Protein AF-A0A956ERU5-F1 (afdb_monomer_lite)

Sequence (56 aa):
MADGSFGLLDLERGAVIHETKATYQGLPTVIQCLSVGAPGLAVGTLCGNICVLPWG

Secondary structure (DSSP, 8-state):
---SEEEEEETTTTEEEEEEE-EETTEE--EEEEEEETTEEEEEE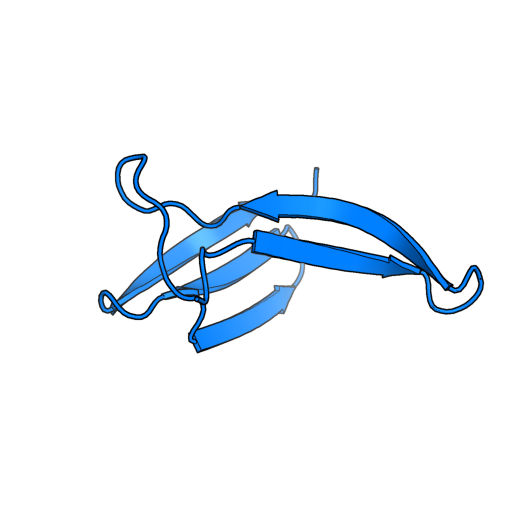TTS-EEEEE--

Structure (mmCIF, N/CA/C/O backbone):
data_AF-A0A956ERU5-F1
#
_entry.id   AF-A0A956ERU5-F1
#
loop_
_atom_site.group_PDB
_atom_site.id
_atom_site.type_symbol
_atom_site.label_atom_id
_atom_site.label_alt_id
_atom_site.label_comp_id
_atom_site.label_asym_id
_atom_site.label_entity_id
_atom_site.label_seq_id
_atom_site.pdbx_PDB_ins_code
_atom_site.Cartn_x
_atom_site.Cartn_y
_atom_site.Cartn_z
_atom_site.occupancy
_atom_site.B_iso_or_equiv
_atom_site.auth_seq_id
_atom_site.auth_comp_id
_atom_site.auth_asym_id
_atom_site.auth_atom_id
_atom_site.pdbx_PDB_model_num
ATOM 1 N N . MET A 1 1 ? -16.306 0.735 -5.679 1.00 59.75 1 MET A N 1
ATOM 2 C CA . MET A 1 1 ? -16.298 1.182 -4.267 1.00 59.75 1 MET A CA 1
ATOM 3 C C . MET A 1 1 ? -14.853 1.094 -3.806 1.00 59.75 1 MET A C 1
ATOM 5 O O . MET A 1 1 ? -14.248 0.068 -4.078 1.00 59.75 1 MET A O 1
ATOM 9 N N . ALA A 1 2 ? -14.270 2.149 -3.235 1.00 74.31 2 ALA A N 1
ATOM 10 C CA . ALA A 1 2 ? -12.898 2.068 -2.729 1.00 74.31 2 ALA A CA 1
ATOM 11 C C . ALA A 1 2 ? -12.893 1.219 -1.450 1.00 74.31 2 ALA A C 1
ATOM 13 O O . ALA A 1 2 ? -13.635 1.526 -0.520 1.00 74.31 2 ALA A O 1
ATOM 14 N N . ASP A 1 3 ? -12.109 0.144 -1.423 1.00 87.31 3 ASP A N 1
ATOM 15 C CA . ASP A 1 3 ? -12.101 -0.846 -0.339 1.00 87.31 3 ASP A CA 1
ATOM 16 C C . ASP A 1 3 ? -10.762 -0.900 0.417 1.00 87.31 3 ASP A C 1
ATOM 18 O O . ASP A 1 3 ? -10.529 -1.809 1.208 1.00 87.31 3 ASP A O 1
ATOM 22 N N . GLY A 1 4 ? -9.874 0.064 0.176 1.00 87.88 4 GLY A N 1
ATOM 23 C CA . GLY A 1 4 ? -8.575 0.145 0.842 1.00 87.88 4 GLY A CA 1
ATOM 24 C C . GLY A 1 4 ? -7.494 -0.752 0.260 1.00 87.88 4 GLY A C 1
ATOM 25 O O . GLY A 1 4 ? -6.410 -0.816 0.837 1.00 87.88 4 GLY A O 1
ATOM 26 N N . SER A 1 5 ? -7.761 -1.436 -0.852 1.00 89.75 5 SER A N 1
ATOM 27 C CA . SER A 1 5 ? -6.733 -2.189 -1.568 1.00 89.75 5 SER A CA 1
ATOM 28 C C . SER A 1 5 ? -5.767 -1.234 -2.272 1.00 89.75 5 SER A C 1
ATOM 30 O O . SER A 1 5 ? -6.178 -0.228 -2.856 1.00 89.75 5 SER A O 1
ATOM 32 N N . PHE A 1 6 ? -4.475 -1.538 -2.198 1.00 88.38 6 PHE A N 1
ATOM 33 C CA . PHE A 1 6 ? -3.421 -0.821 -2.906 1.00 88.38 6 PHE A CA 1
ATOM 34 C C . PHE A 1 6 ? -2.249 -1.761 -3.191 1.00 88.38 6 PHE A C 1
ATOM 36 O O . PHE A 1 6 ? -2.102 -2.807 -2.560 1.00 88.38 6 PHE A O 1
ATOM 43 N N . GLY A 1 7 ? -1.391 -1.386 -4.135 1.00 88.44 7 GLY A N 1
ATOM 44 C CA . GLY A 1 7 ? -0.275 -2.233 -4.526 1.00 88.44 7 GLY A CA 1
ATOM 45 C C . GLY A 1 7 ? 0.907 -1.473 -5.099 1.00 88.44 7 GLY A C 1
ATOM 46 O O . GLY A 1 7 ? 0.830 -0.277 -5.387 1.00 88.44 7 GLY A O 1
ATOM 47 N N . LEU A 1 8 ? 2.007 -2.200 -5.254 1.00 88.56 8 LEU A N 1
ATOM 48 C CA . LEU A 1 8 ? 3.209 -1.750 -5.938 1.00 88.56 8 LEU A CA 1
ATOM 49 C C . LEU A 1 8 ? 3.183 -2.272 -7.370 1.00 88.56 8 LEU A C 1
ATOM 51 O O . LEU A 1 8 ? 3.113 -3.480 -7.601 1.00 88.56 8 LEU A O 1
ATOM 55 N N . LEU A 1 9 ? 3.242 -1.345 -8.321 1.00 92.69 9 LEU A N 1
ATOM 56 C CA . LEU A 1 9 ? 3.338 -1.638 -9.742 1.00 92.69 9 LEU A CA 1
ATOM 57 C C . LEU A 1 9 ? 4.803 -1.557 -10.169 1.00 92.69 9 LEU A C 1
ATOM 59 O O . LEU A 1 9 ? 5.429 -0.505 -10.041 1.00 92.69 9 LEU A O 1
ATOM 63 N N . ASP A 1 10 ? 5.326 -2.652 -10.706 1.00 93.38 10 ASP A N 1
ATOM 64 C CA . ASP A 1 10 ? 6.576 -2.631 -11.457 1.00 93.38 10 ASP A CA 1
ATOM 65 C C . ASP A 1 10 ? 6.289 -2.039 -12.843 1.00 93.38 10 ASP A C 1
ATOM 67 O O . ASP A 1 10 ? 5.550 -2.622 -13.643 1.00 93.38 10 ASP A O 1
ATOM 71 N N . LEU A 1 11 ? 6.843 -0.853 -13.104 1.00 94.38 11 LEU A N 1
ATOM 72 C CA . LEU A 1 11 ? 6.614 -0.109 -14.344 1.00 94.38 11 LEU A CA 1
ATOM 73 C C . LEU A 1 11 ? 7.339 -0.716 -15.548 1.00 94.38 11 LEU A C 1
ATOM 75 O O . LEU A 1 11 ? 6.871 -0.545 -16.670 1.00 94.38 11 LEU A O 1
ATO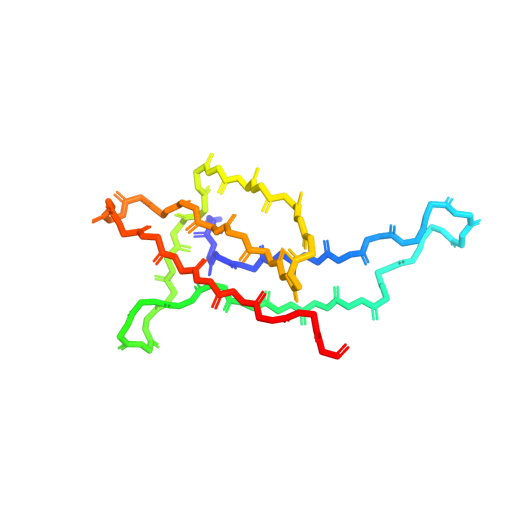M 79 N N . GLU A 1 12 ? 8.448 -1.426 -15.336 1.00 96.50 12 GLU A N 1
ATOM 80 C CA . GLU A 1 12 ? 9.187 -2.074 -16.422 1.00 96.50 12 GLU A CA 1
ATOM 81 C C . GLU A 1 12 ? 8.444 -3.319 -16.906 1.00 96.50 12 GLU A C 1
ATOM 83 O O . GLU A 1 12 ? 8.357 -3.580 -18.105 1.00 96.50 12 GLU A O 1
ATOM 88 N N . ARG A 1 13 ? 7.871 -4.080 -15.966 1.00 94.69 13 ARG A N 1
ATOM 89 C CA . ARG A 1 13 ? 7.113 -5.305 -16.259 1.00 94.69 13 ARG A CA 1
ATOM 90 C C . ARG A 1 13 ? 5.638 -5.054 -16.556 1.00 94.69 13 ARG A C 1
ATOM 92 O O . ARG A 1 13 ? 4.980 -5.933 -17.106 1.00 94.69 13 ARG A O 1
ATOM 99 N N . GLY A 1 14 ? 5.106 -3.899 -16.156 1.00 95.31 14 GLY A N 1
ATOM 100 C CA . GLY A 1 14 ? 3.674 -3.605 -16.212 1.00 95.31 14 GLY A CA 1
ATOM 101 C C . GLY A 1 14 ? 2.844 -4.532 -15.318 1.00 95.31 14 GLY A C 1
ATOM 102 O O . GLY A 1 14 ? 1.712 -4.861 -15.664 1.00 95.31 14 GLY A O 1
ATOM 103 N N . ALA A 1 15 ? 3.411 -4.993 -14.198 1.00 95.00 15 ALA A N 1
ATOM 104 C CA . ALA A 1 15 ? 2.809 -6.010 -13.338 1.00 95.00 15 ALA A CA 1
ATOM 105 C C . ALA A 1 15 ? 2.781 -5.572 -11.869 1.00 95.00 15 ALA A C 1
ATOM 107 O O . ALA A 1 15 ? 3.737 -4.985 -11.362 1.00 95.00 15 ALA A O 1
ATOM 108 N N . VAL A 1 16 ? 1.683 -5.875 -11.170 1.00 93.06 16 VAL A N 1
ATOM 109 C CA . VAL A 1 16 ? 1.587 -5.667 -9.720 1.00 93.06 16 VAL A CA 1
ATOM 110 C C . VAL A 1 16 ? 2.461 -6.711 -9.030 1.00 93.06 16 VAL A C 1
ATOM 112 O O . VAL A 1 16 ? 2.227 -7.909 -9.172 1.00 93.06 16 VAL A O 1
ATOM 115 N N . ILE A 1 17 ? 3.482 -6.259 -8.304 1.00 91.38 17 ILE A N 1
ATOM 116 C CA . ILE A 1 17 ? 4.439 -7.133 -7.603 1.00 91.38 17 ILE A CA 1
ATOM 117 C C . ILE A 1 17 ? 4.076 -7.340 -6.134 1.00 91.38 17 ILE A C 1
ATOM 119 O O . ILE A 1 17 ? 4.539 -8.28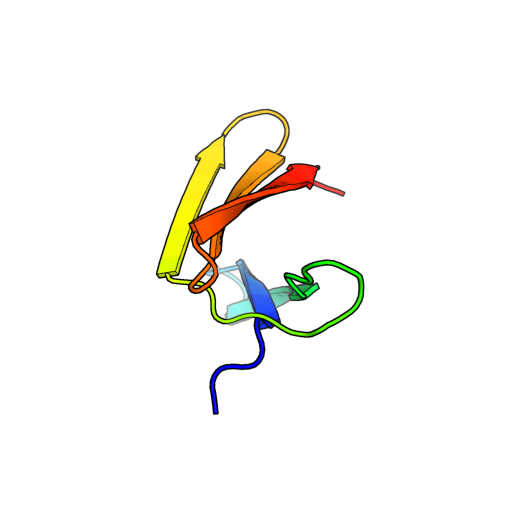8 -5.505 1.00 91.38 17 ILE A O 1
ATOM 123 N N . HIS A 1 18 ? 3.245 -6.457 -5.586 1.00 87.06 18 HIS A N 1
ATOM 124 C CA . HIS A 1 18 ? 2.735 -6.562 -4.231 1.00 87.06 18 HIS A CA 1
ATOM 125 C C . HIS A 1 18 ? 1.355 -5.926 -4.157 1.00 87.06 18 HIS A C 1
ATOM 127 O O . HIS A 1 18 ? 1.151 -4.837 -4.690 1.00 87.06 18 HIS A O 1
ATOM 133 N N . GLU A 1 19 ? 0.432 -6.577 -3.465 1.00 90.25 19 GLU A N 1
ATOM 134 C CA . GLU A 1 19 ? -0.897 -6.054 -3.181 1.00 90.25 19 GLU A CA 1
ATOM 135 C C . GLU A 1 19 ? -1.194 -6.265 -1.703 1.00 90.25 19 GLU A C 1
ATOM 137 O O . GLU A 1 19 ? -0.860 -7.298 -1.120 1.00 90.25 19 GLU A O 1
ATOM 142 N N . THR A 1 20 ? -1.803 -5.264 -1.086 1.00 87.62 20 THR A N 1
ATOM 143 C CA . THR A 1 20 ? -2.189 -5.309 0.316 1.00 87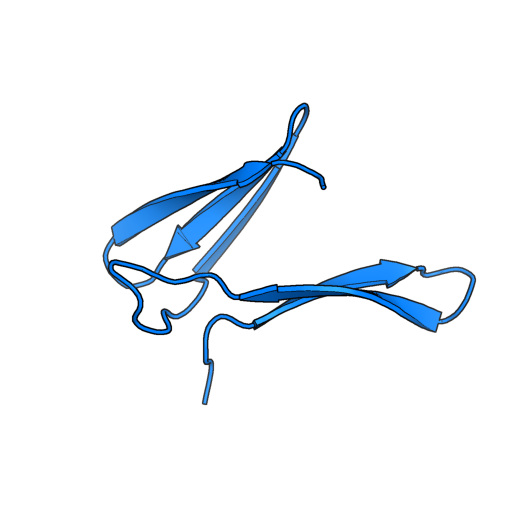.62 20 THR A CA 1
ATOM 144 C C . THR A 1 20 ? -3.415 -4.432 0.549 1.00 87.62 20 THR A C 1
ATOM 146 O O . THR A 1 20 ? -3.921 -3.763 -0.355 1.00 87.62 20 THR A O 1
ATOM 149 N N . LYS A 1 21 ? -3.929 -4.459 1.777 1.00 88.00 21 LYS A N 1
ATOM 150 C CA . LYS A 1 21 ? -5.162 -3.779 2.153 1.00 88.00 21 LYS A CA 1
ATOM 151 C C . LYS A 1 21 ? -4.959 -2.948 3.405 1.00 88.00 21 LYS A C 1
ATOM 153 O O . LYS A 1 21 ? -4.602 -3.470 4.459 1.00 88.00 21 LYS A O 1
ATOM 158 N N . ALA A 1 22 ? -5.239 -1.654 3.305 1.00 85.69 22 ALA A N 1
ATOM 159 C CA . ALA A 1 22 ? -5.348 -0.802 4.474 1.00 85.69 22 ALA A CA 1
ATOM 160 C C . ALA A 1 22 ? -6.639 -1.156 5.221 1.00 85.69 22 ALA A C 1
ATOM 162 O O . ALA A 1 22 ? -7.746 -1.019 4.693 1.00 85.69 22 ALA A O 1
ATOM 163 N N . THR A 1 23 ? -6.491 -1.607 6.465 1.00 85.62 23 THR A N 1
ATOM 164 C CA . THR A 1 23 ? -7.618 -1.888 7.358 1.00 85.62 23 THR A CA 1
ATOM 165 C C . THR A 1 23 ? -7.496 -1.085 8.639 1.00 85.62 23 THR A C 1
ATOM 167 O O . THR A 1 23 ? -6.400 -0.933 9.176 1.00 85.62 23 THR A O 1
ATOM 170 N N . TYR A 1 24 ? -8.629 -0.636 9.168 1.00 83.38 24 TYR A N 1
ATOM 171 C CA . TYR A 1 24 ? -8.723 -0.047 10.496 1.00 83.38 24 TYR A CA 1
ATOM 172 C C . TYR A 1 24 ? -9.594 -0.948 11.367 1.00 83.38 24 TYR A C 1
ATOM 174 O O . TYR A 1 24 ? -10.734 -1.231 11.010 1.00 83.38 24 TYR A O 1
ATOM 182 N N . GLN A 1 25 ? -9.043 -1.439 12.483 1.00 84.75 25 GLN A N 1
ATOM 183 C CA . GLN A 1 25 ? -9.727 -2.392 13.374 1.00 84.75 25 GLN A CA 1
ATOM 184 C C . GLN A 1 25 ? -10.266 -3.638 12.636 1.00 84.75 25 GLN A C 1
ATOM 186 O O . GLN A 1 25 ? -11.334 -4.153 12.951 1.00 84.75 25 GLN A O 1
ATOM 191 N N . GLY A 1 26 ? -9.538 -4.109 11.617 1.00 84.50 26 GLY A N 1
ATOM 192 C CA . GLY A 1 26 ? -9.929 -5.266 10.802 1.00 84.50 26 GLY A CA 1
ATOM 193 C C . GLY A 1 26 ? -10.987 -4.980 9.731 1.00 84.50 26 GLY A C 1
ATOM 194 O O . GLY A 1 26 ? -11.340 -5.885 8.980 1.00 84.50 26 GLY A O 1
ATOM 195 N N . LEU A 1 27 ? -11.468 -3.739 9.612 1.00 85.75 27 LEU A N 1
ATOM 196 C CA . LEU A 1 27 ? -12.418 -3.337 8.577 1.00 85.75 27 LEU A CA 1
ATOM 197 C C . LEU A 1 27 ? -11.711 -2.609 7.422 1.00 85.75 27 LEU A C 1
ATOM 199 O O . LEU A 1 27 ? -10.801 -1.810 7.671 1.00 85.75 27 LEU A O 1
ATOM 203 N N . PRO A 1 28 ? -12.128 -2.840 6.163 1.00 86.12 28 PRO A N 1
ATOM 204 C CA . PRO A 1 28 ? -11.688 -2.052 5.016 1.00 86.12 28 PRO A CA 1
ATOM 205 C C . PRO A 1 28 ? -11.902 -0.551 5.236 1.00 86.12 28 PRO A C 1
ATOM 207 O O . PRO A 1 28 ? -12.936 -0.137 5.760 1.00 86.12 28 PRO A O 1
ATOM 210 N N . THR A 1 29 ? -10.951 0.274 4.805 1.00 87.38 29 THR A N 1
ATOM 211 C CA . THR A 1 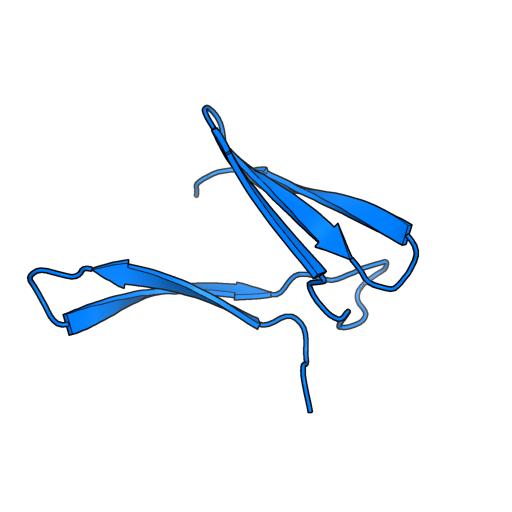29 ? -11.069 1.737 4.875 1.00 87.38 29 THR A CA 1
ATOM 212 C C . THR A 1 29 ? -10.635 2.385 3.569 1.00 87.38 29 THR A C 1
ATOM 214 O O . THR A 1 29 ? -9.843 1.828 2.819 1.00 87.38 29 THR A O 1
ATOM 217 N N . VAL A 1 30 ? -11.154 3.574 3.271 1.00 90.12 30 VAL A N 1
ATOM 218 C CA . VAL A 1 30 ? -10.787 4.305 2.053 1.00 90.12 30 VAL A CA 1
ATOM 219 C C . VAL A 1 30 ? -9.464 5.029 2.273 1.00 90.12 30 VAL A C 1
ATOM 221 O O . VAL A 1 30 ? -9.319 5.787 3.232 1.00 90.12 30 VAL A O 1
ATOM 224 N N . ILE A 1 31 ? -8.525 4.834 1.351 1.00 91.19 31 ILE A N 1
ATOM 225 C CA . ILE A 1 31 ? -7.239 5.532 1.331 1.00 91.19 31 ILE A CA 1
ATOM 226 C C . ILE A 1 31 ? -7.432 6.917 0.712 1.00 91.19 31 ILE A C 1
ATOM 228 O O . ILE A 1 31 ? -7.983 7.036 -0.380 1.00 91.19 31 ILE A O 1
ATOM 232 N N . GLN A 1 32 ? -6.990 7.955 1.418 1.00 92.81 32 GLN A N 1
ATOM 233 C CA . GLN A 1 32 ? -7.075 9.355 0.984 1.00 92.81 32 GLN A CA 1
ATOM 234 C C . GLN A 1 32 ? -5.714 9.901 0.555 1.00 92.81 32 GLN A C 1
ATOM 236 O O . GLN A 1 32 ? -5.623 10.678 -0.391 1.00 92.81 32 GLN A O 1
ATOM 241 N N . CYS A 1 33 ? -4.647 9.491 1.238 1.00 91.12 33 CYS A N 1
ATOM 242 C CA . CYS A 1 33 ? -3.289 9.886 0.898 1.00 91.12 33 CYS A CA 1
ATOM 243 C C . CYS A 1 33 ? -2.282 8.792 1.257 1.00 91.12 33 CYS A C 1
ATOM 245 O O . CYS A 1 33 ? -2.527 7.939 2.112 1.00 91.12 33 CYS A O 1
ATOM 247 N N . LEU A 1 34 ? -1.146 8.827 0.568 1.00 91.25 34 LEU A N 1
ATOM 248 C CA . LEU A 1 34 ? -0.058 7.867 0.690 1.00 91.25 34 LEU A CA 1
ATOM 249 C C . LEU A 1 34 ? 1.259 8.640 0.734 1.00 91.25 34 LEU A C 1
ATOM 251 O O . LEU A 1 34 ? 1.442 9.587 -0.031 1.00 91.25 34 LEU A O 1
ATOM 255 N N . SER A 1 35 ? 2.172 8.232 1.610 1.00 91.69 35 SER A N 1
ATOM 256 C CA . SER A 1 35 ? 3.544 8.735 1.643 1.00 91.69 35 SER A CA 1
ATOM 257 C C . SER A 1 35 ? 4.519 7.577 1.825 1.00 91.69 35 SER A C 1
ATOM 259 O O . SER A 1 35 ? 4.364 6.758 2.731 1.00 91.69 35 SER A O 1
ATOM 261 N N . VAL A 1 36 ? 5.506 7.505 0.935 1.00 88.75 36 VAL A N 1
ATOM 262 C CA . VAL A 1 36 ? 6.504 6.432 0.837 1.00 88.75 36 VAL A CA 1
ATOM 263 C C . VAL A 1 36 ? 7.798 6.916 1.489 1.00 88.75 36 VAL A C 1
ATOM 265 O O . VAL A 1 36 ? 8.310 7.973 1.125 1.00 88.75 36 VAL A O 1
ATOM 268 N N . GLY A 1 37 ? 8.353 6.140 2.422 1.00 84.12 37 GLY A N 1
ATOM 269 C CA . GLY A 1 37 ? 9.653 6.423 3.034 1.00 84.12 37 GLY A CA 1
ATOM 270 C C . GLY A 1 37 ? 10.346 5.164 3.559 1.00 84.12 37 GLY A C 1
ATOM 271 O O . GLY A 1 37 ? 9.773 4.080 3.583 1.00 84.12 37 GLY A O 1
ATOM 272 N N . ALA A 1 38 ? 11.599 5.269 3.994 1.00 81.00 38 ALA A N 1
ATOM 273 C CA . ALA A 1 38 ? 12.213 4.189 4.769 1.00 81.00 38 ALA A CA 1
ATOM 274 C C . ALA A 1 38 ? 11.718 4.284 6.229 1.00 81.00 38 ALA A C 1
ATOM 276 O O . ALA A 1 38 ? 11.780 5.382 6.786 1.00 81.00 38 ALA A O 1
ATOM 277 N N . PRO A 1 39 ? 11.232 3.200 6.873 1.00 76.81 39 PRO A N 1
ATOM 278 C CA . PRO A 1 39 ? 11.209 1.794 6.447 1.00 76.81 39 PRO A CA 1
ATOM 279 C C . PRO A 1 39 ? 9.829 1.281 5.963 1.00 76.81 39 PRO A C 1
ATOM 281 O O . PRO A 1 39 ? 9.589 0.076 5.990 1.00 76.81 39 PRO A O 1
ATOM 284 N N . GLY A 1 40 ? 8.896 2.147 5.556 1.00 85.44 40 GLY A N 1
ATOM 285 C CA . GLY A 1 40 ? 7.541 1.712 5.200 1.00 85.44 40 GLY A CA 1
ATOM 286 C C . GLY A 1 40 ? 6.681 2.746 4.473 1.00 85.44 40 GLY A C 1
ATOM 287 O O . GLY A 1 40 ? 7.137 3.776 3.978 1.00 85.44 40 GLY A O 1
ATOM 288 N N . LEU A 1 41 ? 5.388 2.468 4.439 1.00 89.00 41 LEU A N 1
ATOM 289 C CA . LEU A 1 41 ? 4.364 3.299 3.831 1.00 89.00 41 LEU A CA 1
ATOM 290 C C . LEU A 1 41 ? 3.454 3.882 4.915 1.00 89.00 41 LEU A C 1
ATOM 292 O O . LEU A 1 41 ? 2.888 3.146 5.725 1.00 89.00 41 LEU A O 1
ATOM 296 N N . ALA A 1 42 ? 3.277 5.200 4.902 1.00 90.19 42 ALA A N 1
ATOM 297 C CA . ALA A 1 42 ? 2.250 5.871 5.686 1.00 90.19 42 ALA A CA 1
ATOM 298 C C . ALA A 1 42 ? 0.988 6.049 4.833 1.00 90.19 42 ALA A C 1
ATOM 300 O O . ALA A 1 42 ? 1.039 6.609 3.735 1.00 90.19 42 ALA A O 1
ATOM 301 N N . VAL A 1 43 ? -0.147 5.589 5.352 1.00 90.69 43 VAL A N 1
ATOM 302 C CA . VAL A 1 43 ? -1.449 5.623 4.681 1.00 90.69 43 VAL A CA 1
ATOM 303 C C . VAL A 1 43 ? -2.414 6.466 5.501 1.00 90.69 43 VAL A C 1
ATOM 305 O O . VAL A 1 43 ? -2.758 6.097 6.624 1.00 90.69 43 VAL A O 1
ATOM 308 N N . GLY A 1 44 ? -2.872 7.585 4.943 1.00 91.75 44 GLY A N 1
ATOM 309 C CA . GLY A 1 44 ? -3.955 8.379 5.514 1.00 91.75 44 GLY A CA 1
ATOM 310 C C . GLY A 1 44 ? -5.308 7.853 5.048 1.00 91.75 44 GLY A C 1
ATOM 311 O O . GLY A 1 44 ? -5.535 7.642 3.854 1.00 91.75 44 GLY A O 1
ATOM 312 N N . THR A 1 45 ? -6.211 7.632 5.996 1.00 90.62 45 THR A N 1
ATOM 313 C CA . THR A 1 45 ? -7.504 6.978 5.760 1.00 90.62 45 THR A CA 1
ATOM 314 C C . THR A 1 45 ? -8.671 7.947 5.955 1.00 90.62 45 THR A C 1
ATOM 316 O O . THR A 1 45 ? -8.561 8.929 6.689 1.00 90.62 45 THR A O 1
ATOM 319 N N . LEU A 1 46 ? -9.819 7.666 5.330 1.00 88.19 46 LEU A N 1
ATOM 320 C CA . LEU A 1 46 ? -11.028 8.499 5.434 1.00 88.19 46 LEU A CA 1
ATOM 321 C C . LEU A 1 46 ? -11.539 8.642 6.876 1.00 88.19 46 LEU A C 1
ATOM 323 O O . LEU A 1 46 ? -12.119 9.666 7.221 1.00 88.19 46 LEU A O 1
ATOM 327 N N . CYS A 1 47 ? -11.303 7.647 7.733 1.00 86.12 47 CYS A N 1
ATOM 328 C CA . CYS A 1 47 ? -11.671 7.719 9.147 1.00 86.12 47 CYS A CA 1
ATOM 329 C C . CYS A 1 47 ? -10.733 8.608 9.988 1.00 86.12 47 CYS A C 1
ATOM 331 O O . CYS A 1 47 ? -10.867 8.635 11.208 1.00 86.12 47 CYS A O 1
ATOM 333 N N . GLY A 1 48 ? -9.790 9.321 9.361 1.00 86.75 48 GLY A N 1
ATOM 334 C CA . GLY A 1 48 ? -8.888 10.263 10.028 1.00 86.75 48 GLY A CA 1
ATOM 335 C C . GLY A 1 48 ? -7.683 9.613 10.709 1.00 86.75 48 GLY A C 1
ATOM 336 O O . GLY A 1 48 ? -6.942 10.294 11.410 1.00 86.75 48 GLY A O 1
ATOM 337 N N . ASN A 1 49 ? -7.468 8.310 10.508 1.00 87.19 49 ASN A N 1
ATOM 338 C CA . ASN A 1 49 ? -6.339 7.580 11.082 1.00 87.19 49 ASN A CA 1
ATOM 339 C C . ASN A 1 49 ? -5.190 7.438 10.077 1.00 87.19 49 ASN A C 1
ATOM 341 O O . ASN A 1 49 ? -5.419 7.378 8.863 1.00 87.19 49 ASN A O 1
ATOM 345 N N . ILE A 1 50 ? -3.969 7.313 10.603 1.00 87.19 50 ILE A N 1
ATOM 346 C CA . ILE A 1 50 ? -2.771 6.969 9.832 1.00 87.19 50 ILE A CA 1
ATOM 347 C C . ILE A 1 50 ? -2.379 5.526 10.153 1.00 87.19 50 ILE A C 1
ATOM 349 O O . ILE A 1 50 ? -2.144 5.185 11.311 1.00 87.19 50 ILE A O 1
ATOM 353 N N . CYS A 1 51 ? -2.288 4.687 9.124 1.00 82.75 51 CYS A N 1
ATOM 354 C CA . CYS A 1 51 ? -1.742 3.337 9.221 1.00 82.75 51 CYS A CA 1
ATOM 355 C C . CYS A 1 51 ? -0.301 3.343 8.702 1.00 82.75 51 CYS A C 1
ATOM 357 O O . CYS A 1 51 ? -0.047 3.851 7.610 1.00 82.75 51 CYS A O 1
ATOM 359 N N . VAL A 1 52 ? 0.635 2.773 9.465 1.00 84.06 52 VAL A N 1
ATOM 360 C CA . VAL A 1 52 ? 2.019 2.567 9.015 1.00 84.06 52 VAL A CA 1
ATOM 361 C C . VAL A 1 52 ? 2.186 1.100 8.661 1.00 84.06 52 VAL A C 1
ATOM 363 O O . VAL A 1 52 ? 2.001 0.230 9.510 1.00 84.06 52 VAL A O 1
ATOM 366 N N . LEU A 1 53 ? 2.510 0.839 7.401 1.00 80.31 53 LEU A N 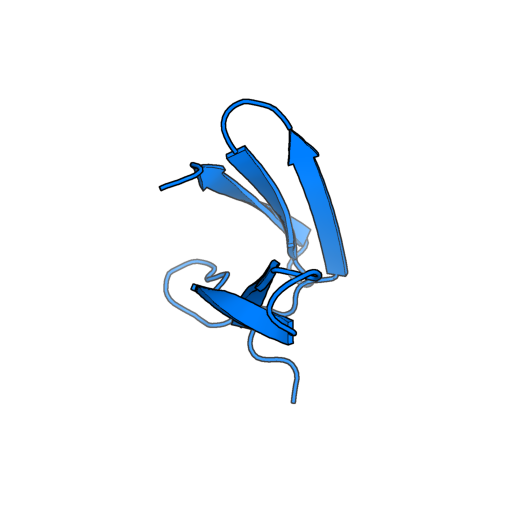1
ATOM 367 C CA . LEU A 1 53 ? 2.693 -0.501 6.865 1.00 80.31 53 LEU A CA 1
ATOM 368 C C . LEU A 1 53 ? 4.181 -0.680 6.542 1.00 80.31 53 LEU A C 1
ATOM 370 O O . LEU A 1 53 ? 4.712 0.102 5.753 1.00 80.31 53 LEU A O 1
ATOM 374 N N . PRO A 1 54 ? 4.888 -1.635 7.171 1.00 79.44 54 PRO A N 1
ATOM 375 C CA . PRO A 1 54 ? 6.284 -1.889 6.834 1.00 79.44 54 PRO A CA 1
ATOM 376 C C . PRO A 1 54 ? 6.393 -2.369 5.383 1.00 79.44 54 PRO A C 1
ATOM 378 O O . PRO A 1 54 ? 5.484 -3.036 4.883 1.00 79.44 54 PRO A O 1
ATOM 381 N N . TRP A 1 55 ? 7.502 -2.046 4.711 1.00 70.81 55 TRP A N 1
ATOM 382 C CA . TRP A 1 55 ? 7.861 -2.779 3.496 1.00 70.81 55 TRP A CA 1
ATOM 383 C C . TRP A 1 55 ? 8.093 -4.234 3.912 1.00 70.81 55 TRP A C 1
ATOM 385 O O . TRP A 1 55 ? 8.899 -4.485 4.808 1.00 70.81 55 TRP A O 1
ATOM 395 N N . GLY A 1 56 ? 7.298 -5.150 3.358 1.00 59.66 56 GLY A N 1
ATOM 396 C CA . GLY A 1 56 ? 7.473 -6.587 3.577 1.00 59.66 56 GLY A CA 1
ATOM 397 C C . GLY A 1 56 ? 8.828 -7.083 3.096 1.00 59.66 56 GLY A C 1
ATOM 398 O O . GLY A 1 56 ? 9.392 -6.454 2.171 1.00 59.66 56 GLY A O 1
#

Radius of gyration: 11.65 Å; chains: 1; bounding box: 28×17×30 Å

Foldseek 3Di:
DAFQKDFDADPVVRDTPGIDGDDDPNGTFHFDDWDDDPQFIWTQTPVRDIDTDGDD

pLDDT: mean 86.71, std 7.19, range [59.66, 96.5]